Protein AF-A0A2G9V624-F1 (afdb_monomer)

Nearest PDB structures (foldseek):
  7tsw-assembly3_C  TM=8.905E-01  e=7.581E-15  Homo sapiens
  5gv8-assembly1_A  TM=8.828E-01  e=2.811E-14  Sus scrofa
  7tnv-assembly1_A  TM=8.748E-01  e=4.434E-14  Homo sapiens
  1ib0-assembly1_A  TM=8.949E-01  e=2.314E-13  Rattus norvegicus
  7w3o-assembly5_E  TM=8.868E-01  e=6.451E-13  Homo sapiens

Mean predicted aligned error: 10.14 Å

Structure (mmCIF, N/CA/C/O backbone):
data_AF-A0A2G9V624-F1
#
_entry.id   AF-A0A2G9V624-F1
#
loop_
_atom_site.group_PDB
_atom_site.id
_atom_site.type_symbol
_atom_site.label_atom_id
_atom_site.label_alt_id
_atom_site.label_comp_id
_atom_site.label_asym_id
_atom_site.label_entity_id
_atom_site.label_seq_id
_atom_site.pdbx_PDB_ins_code
_atom_site.Cartn_x
_atom_site.Cartn_y
_atom_site.Cartn_z
_atom_site.occupancy
_atom_site.B_iso_or_equiv
_atom_site.auth_seq_id
_atom_site.auth_comp_id
_atom_site.auth_asym_id
_atom_site.auth_atom_id
_atom_site.pdbx_PDB_model_num
ATOM 1 N N . MET A 1 1 ? -17.092 6.953 -48.343 1.00 38.34 1 MET A N 1
ATOM 2 C CA . MET A 1 1 ? -16.218 5.869 -47.854 1.00 38.34 1 MET A CA 1
ATOM 3 C C . MET A 1 1 ? -15.719 6.244 -46.463 1.00 38.34 1 MET A C 1
ATOM 5 O O . MET A 1 1 ? -15.131 7.301 -46.318 1.00 38.34 1 MET A O 1
ATOM 9 N N . SER A 1 2 ? -16.065 5.393 -45.491 1.00 39.69 2 SER A N 1
ATOM 10 C CA . SER A 1 2 ? -15.561 5.201 -44.117 1.00 39.69 2 SER A CA 1
ATOM 11 C C . SER A 1 2 ? -15.370 6.392 -43.161 1.00 39.69 2 SER A C 1
ATOM 13 O O . SER A 1 2 ? -14.360 7.086 -43.193 1.00 39.69 2 SER A O 1
ATOM 15 N N . ALA A 1 3 ? -16.291 6.501 -42.197 1.00 38.94 3 ALA A N 1
ATOM 16 C CA . ALA A 1 3 ? -16.057 7.119 -40.894 1.00 38.94 3 ALA A CA 1
ATOM 17 C C . ALA A 1 3 ? -15.237 6.160 -40.007 1.00 38.94 3 ALA A C 1
ATOM 19 O O . ALA A 1 3 ? -15.554 4.973 -39.929 1.00 38.94 3 ALA A O 1
ATOM 20 N N . ALA A 1 4 ? -14.190 6.655 -39.344 1.00 41.06 4 ALA A N 1
ATOM 21 C CA . ALA A 1 4 ? -13.484 5.911 -38.304 1.00 41.06 4 ALA A CA 1
ATOM 22 C C . ALA A 1 4 ? -14.237 6.075 -36.973 1.00 41.06 4 ALA A C 1
ATOM 24 O O . ALA A 1 4 ? -14.391 7.192 -36.482 1.00 41.06 4 ALA A O 1
ATOM 25 N N . GLN A 1 5 ? -14.729 4.973 -36.406 1.00 36.41 5 GLN A N 1
ATOM 26 C CA . GLN A 1 5 ? -15.302 4.959 -35.060 1.00 36.41 5 GLN A CA 1
ATOM 27 C C . GLN A 1 5 ? -14.176 5.058 -34.011 1.00 36.41 5 GLN A C 1
ATOM 29 O O . GLN A 1 5 ? -13.170 4.358 -34.150 1.00 36.41 5 GLN A O 1
ATOM 34 N N . PRO A 1 6 ? -14.321 5.874 -32.951 1.00 44.91 6 PRO A N 1
ATOM 35 C CA . PRO A 1 6 ? -13.419 5.830 -31.808 1.00 44.91 6 PRO A CA 1
ATOM 36 C C . PRO A 1 6 ? -13.690 4.547 -31.012 1.00 44.91 6 PRO A C 1
ATOM 38 O O . PRO A 1 6 ? -14.827 4.261 -30.643 1.00 44.91 6 PRO A O 1
ATOM 41 N N . THR A 1 7 ? -12.654 3.749 -30.757 1.00 41.97 7 THR A N 1
ATOM 42 C CA . THR A 1 7 ? -12.740 2.578 -29.875 1.00 41.97 7 THR A CA 1
ATOM 43 C C . THR A 1 7 ? -12.820 3.049 -28.422 1.00 41.97 7 THR A C 1
ATOM 45 O O . THR A 1 7 ? -11.802 3.135 -27.734 1.00 41.97 7 THR A O 1
ATOM 48 N N . ASP A 1 8 ? -14.021 3.398 -27.968 1.00 44.75 8 ASP A N 1
ATOM 49 C CA . ASP A 1 8 ? -14.296 3.772 -26.581 1.00 44.75 8 ASP A CA 1
ATOM 50 C C . ASP A 1 8 ? -14.390 2.494 -25.730 1.00 44.75 8 ASP A C 1
ATOM 52 O O . ASP A 1 8 ? -15.462 1.966 -25.435 1.00 44.75 8 ASP A O 1
ATOM 56 N N . ASN A 1 9 ? -13.231 1.908 -25.414 1.00 49.22 9 ASN A N 1
ATOM 57 C CA . ASN A 1 9 ? -13.160 0.902 -24.359 1.00 49.22 9 ASN A CA 1
ATOM 58 C C . ASN A 1 9 ? -13.561 1.604 -23.056 1.00 49.22 9 ASN A C 1
ATOM 60 O O . ASN A 1 9 ? -12.924 2.608 -22.737 1.00 49.22 9 ASN A O 1
ATOM 64 N N . PRO A 1 10 ? -14.539 1.107 -22.276 1.00 49.41 10 PRO A N 1
ATOM 65 C CA . PRO A 1 10 ? -14.883 1.726 -21.005 1.00 49.41 10 PRO A CA 1
ATOM 66 C C . PRO A 1 10 ? -13.672 1.616 -20.075 1.00 49.41 10 PRO A C 1
ATOM 68 O O . PRO A 1 10 ? -13.395 0.566 -19.490 1.00 49.41 10 PRO A O 1
ATOM 71 N N . VAL A 1 11 ? -12.893 2.693 -19.990 1.00 69.50 11 VAL A N 1
ATOM 72 C CA . VAL A 1 11 ? -11.746 2.768 -19.095 1.00 69.50 11 VAL A CA 1
ATOM 73 C C . VAL A 1 11 ? -12.322 2.903 -17.697 1.00 69.50 11 VAL A C 1
ATOM 75 O O . VAL A 1 11 ? -12.836 3.954 -17.320 1.00 69.50 11 VAL A O 1
ATOM 78 N N . ASN A 1 12 ? -12.278 1.809 -16.940 1.00 75.38 12 ASN A N 1
ATOM 79 C CA . ASN A 1 12 ? -12.642 1.824 -15.531 1.00 75.38 12 ASN A CA 1
ATOM 80 C C . ASN A 1 12 ? -11.896 2.972 -14.830 1.00 75.38 12 ASN A C 1
ATOM 82 O O . ASN A 1 12 ? -10.667 3.046 -14.948 1.00 75.38 12 ASN A O 1
ATOM 86 N N . PRO A 1 13 ? -12.599 3.863 -14.113 1.00 83.44 13 PRO A N 1
ATOM 87 C CA . PRO A 1 13 ? -11.962 5.001 -13.470 1.00 83.44 13 PRO A CA 1
ATOM 88 C C . PRO A 1 13 ? -10.927 4.538 -12.436 1.00 83.44 13 PRO A C 1
ATOM 90 O O . PRO A 1 13 ? -11.127 3.568 -11.701 1.00 83.44 13 PRO A O 1
ATOM 93 N N . VAL A 1 14 ? -9.785 5.220 -12.408 1.00 85.81 14 VAL A N 1
ATOM 94 C CA . VAL A 1 14 ? -8.657 4.889 -11.533 1.00 85.81 14 VAL A CA 1
ATOM 95 C C . VAL A 1 14 ? -8.756 5.694 -10.244 1.00 85.81 14 VAL A C 1
ATOM 97 O O . VAL A 1 14 ? -8.884 6.912 -10.287 1.00 85.81 14 VAL A O 1
ATOM 100 N N . THR A 1 15 ? -8.665 5.021 -9.095 1.00 84.62 15 THR A N 1
ATOM 101 C CA . THR A 1 15 ? -8.697 5.686 -7.785 1.00 84.62 15 THR A CA 1
ATOM 102 C C . THR A 1 15 ? -7.411 6.458 -7.505 1.00 84.62 15 THR A C 1
ATOM 104 O O . THR A 1 15 ? -7.474 7.600 -7.072 1.00 84.62 15 THR A O 1
ATOM 107 N N . LEU A 1 16 ? -6.246 5.845 -7.726 1.00 85.75 16 LEU A N 1
ATOM 108 C CA . LEU A 1 16 ? -4.946 6.447 -7.431 1.00 85.75 16 LEU A CA 1
ATOM 109 C C . LEU A 1 16 ? -4.407 7.182 -8.657 1.00 85.75 16 LEU A C 1
ATOM 111 O O . LEU A 1 16 ? -3.683 6.605 -9.469 1.00 85.75 16 LEU A O 1
ATOM 115 N N . VAL A 1 17 ? -4.812 8.439 -8.815 1.00 81.00 17 VAL A N 1
ATOM 116 C CA . VAL A 1 17 ? -4.432 9.254 -9.981 1.00 81.00 17 VAL A CA 1
ATOM 117 C C . VAL A 1 17 ? -3.103 9.975 -9.748 1.00 81.00 17 VAL A C 1
ATOM 119 O O . VAL A 1 17 ? -2.345 10.185 -10.692 1.00 81.00 17 VAL A O 1
ATOM 122 N N . ASP A 1 18 ? -2.808 10.318 -8.494 1.00 81.19 18 ASP A N 1
ATOM 123 C CA . ASP A 1 18 ? -1.665 11.137 -8.102 1.00 81.19 18 ASP A CA 1
ATOM 124 C C . ASP A 1 18 ? -1.028 10.646 -6.789 1.00 81.19 18 ASP A C 1
ATOM 126 O O . ASP A 1 18 ? -1.723 10.245 -5.854 1.00 81.19 18 ASP A O 1
ATOM 130 N N . GLU A 1 19 ? 0.309 10.693 -6.720 1.00 79.94 19 GLU A N 1
ATOM 131 C CA . GLU A 1 19 ? 1.093 10.155 -5.599 1.00 79.94 19 GLU A CA 1
ATOM 132 C C . GLU A 1 19 ? 0.879 10.938 -4.290 1.00 79.94 19 GLU A C 1
ATOM 134 O O . GLU A 1 19 ? 0.977 10.366 -3.198 1.00 79.94 19 GLU A O 1
ATOM 139 N N . GLU A 1 20 ? 0.587 12.236 -4.375 1.00 82.94 20 GLU A N 1
ATOM 140 C CA . GLU A 1 20 ? 0.442 13.113 -3.213 1.00 82.94 20 GLU A CA 1
ATOM 141 C C . GLU A 1 20 ? -1.003 13.180 -2.710 1.00 82.94 20 GLU A C 1
ATOM 143 O O . GLU A 1 20 ? -1.238 13.350 -1.504 1.00 82.94 20 GLU A O 1
ATOM 148 N N . THR A 1 21 ? -1.961 12.984 -3.614 1.00 88.06 21 THR A N 1
ATOM 149 C CA . THR A 1 21 ? -3.395 13.054 -3.341 1.00 88.06 21 THR A CA 1
ATOM 150 C C . THR A 1 21 ? -3.844 11.934 -2.406 1.00 88.06 21 THR A C 1
ATOM 152 O O . THR A 1 21 ? -3.588 10.751 -2.630 1.00 88.06 21 THR A O 1
ATOM 155 N N . LYS A 1 22 ? -4.537 12.322 -1.330 1.00 88.75 22 LYS A N 1
ATOM 156 C CA . LYS A 1 22 ? -5.079 11.410 -0.319 1.00 88.75 22 LYS A CA 1
ATOM 157 C C . LYS A 1 22 ? -6.500 10.999 -0.671 1.00 88.75 22 LYS A C 1
ATOM 159 O O . LYS A 1 22 ? -7.372 11.849 -0.817 1.00 88.75 22 LYS A O 1
ATOM 164 N N . TYR A 1 23 ? -6.727 9.694 -0.715 1.00 89.06 23 TYR A N 1
ATOM 165 C CA . TYR A 1 23 ? -8.028 9.092 -0.966 1.00 89.06 23 TYR A CA 1
ATOM 166 C C . TYR A 1 23 ? -8.510 8.375 0.302 1.00 89.06 23 TYR A C 1
ATOM 168 O O . TYR A 1 23 ? -7.973 7.313 0.627 1.00 89.06 23 TYR A O 1
ATOM 176 N N . PRO A 1 24 ? -9.491 8.926 1.040 1.00 91.25 24 PRO A N 1
ATOM 177 C CA . PRO A 1 24 ? -10.048 8.264 2.212 1.00 91.25 24 PRO A CA 1
ATOM 178 C C . PRO A 1 24 ? -10.907 7.078 1.764 1.00 91.25 24 PRO A C 1
ATOM 180 O O . PRO A 1 24 ? -11.963 7.261 1.157 1.00 91.25 24 PRO A O 1
ATOM 183 N N . LEU A 1 25 ? -10.458 5.855 2.047 1.00 91.94 25 LEU A N 1
ATOM 184 C CA . LEU A 1 25 ? -11.184 4.636 1.687 1.00 91.94 25 LEU A CA 1
ATOM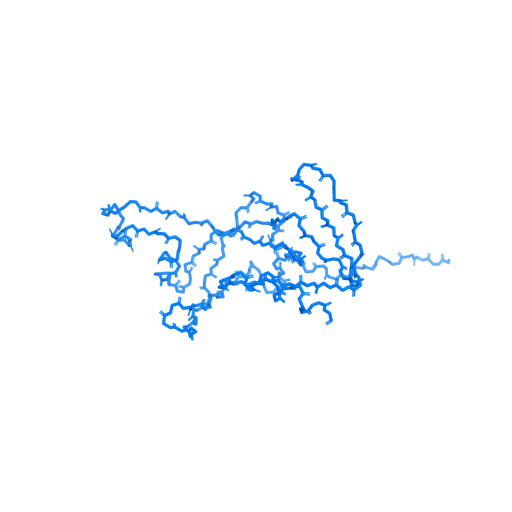 185 C C . LEU A 1 25 ? -11.771 3.974 2.941 1.00 91.94 25 LEU A C 1
ATOM 187 O O . LEU A 1 25 ? -11.023 3.739 3.896 1.00 91.94 25 LEU A O 1
ATOM 191 N N . PRO A 1 26 ? -13.081 3.661 2.964 1.00 93.38 26 PRO A N 1
ATOM 192 C CA . PRO A 1 26 ? -13.716 3.034 4.115 1.00 93.38 26 PRO A CA 1
ATOM 193 C C . PRO A 1 26 ? -13.353 1.552 4.211 1.00 93.38 26 PRO A C 1
ATOM 195 O O . PRO A 1 26 ? -13.312 0.826 3.210 1.00 93.38 26 PRO A O 1
ATOM 198 N N . LEU A 1 27 ? -13.107 1.096 5.437 1.00 92.62 27 LEU A N 1
ATOM 199 C CA . LEU A 1 27 ? -12.916 -0.308 5.764 1.00 92.62 27 LEU A CA 1
ATOM 200 C C . LEU A 1 27 ? -14.254 -1.044 5.649 1.00 92.62 27 LEU A C 1
ATOM 202 O O . LEU A 1 27 ? -15.198 -0.737 6.373 1.00 92.62 27 LEU A O 1
ATOM 206 N N . VAL A 1 28 ? -14.327 -2.039 4.770 1.00 93.81 28 VAL A N 1
ATOM 207 C CA . VAL A 1 28 ? -15.546 -2.838 4.549 1.00 93.81 28 VAL A CA 1
ATOM 208 C C . VAL A 1 28 ? -15.427 -4.270 5.039 1.00 93.81 28 VAL A C 1
ATOM 210 O O . VAL A 1 28 ? -16.438 -4.936 5.230 1.00 93.81 28 VAL A O 1
ATOM 213 N N . GLU A 1 29 ? -14.209 -4.754 5.267 1.00 93.25 29 GLU A N 1
ATOM 214 C CA . GLU A 1 29 ? -13.989 -6.098 5.788 1.00 93.25 29 GLU A CA 1
ATOM 215 C C . GLU A 1 29 ? -12.682 -6.158 6.576 1.00 93.25 29 GLU A C 1
ATOM 217 O O . GLU A 1 29 ? -11.651 -5.654 6.123 1.00 93.25 29 GLU A O 1
ATOM 222 N N . LYS A 1 30 ? -12.707 -6.827 7.729 1.00 92.25 30 LYS A N 1
ATOM 223 C CA . LYS A 1 30 ? -11.517 -7.160 8.512 1.00 92.25 30 LYS A CA 1
ATOM 224 C C . LYS A 1 30 ? -11.546 -8.649 8.833 1.00 92.25 30 LYS A C 1
ATOM 226 O O . LYS A 1 30 ? -12.418 -9.108 9.561 1.00 92.25 30 LYS A O 1
ATOM 231 N N . ILE A 1 31 ? -10.583 -9.390 8.297 1.00 91.00 31 ILE A N 1
ATOM 232 C CA . ILE A 1 31 ? -10.454 -10.838 8.483 1.00 91.00 31 ILE A CA 1
ATOM 233 C C . ILE A 1 31 ? -9.213 -11.114 9.334 1.00 91.00 31 ILE A C 1
ATOM 235 O O . ILE A 1 31 ? -8.117 -10.642 9.015 1.00 91.00 31 ILE A O 1
ATOM 239 N N . ILE A 1 32 ? -9.374 -11.900 10.397 1.00 89.62 32 ILE A N 1
ATOM 240 C CA . ILE A 1 32 ? -8.260 -12.414 11.202 1.00 89.62 32 ILE A CA 1
ATOM 241 C C . ILE A 1 32 ? -7.651 -13.598 10.448 1.00 89.62 32 ILE A C 1
ATOM 243 O O . ILE A 1 32 ? -8.340 -14.578 10.180 1.00 89.62 32 ILE A O 1
ATOM 247 N N . VAL A 1 33 ? -6.376 -13.490 10.072 1.00 89.19 33 VAL A N 1
ATOM 248 C CA . VAL A 1 33 ? -5.647 -14.555 9.361 1.00 89.19 33 VAL A CA 1
ATOM 249 C C . VAL A 1 33 ? -4.843 -15.397 10.352 1.00 89.19 33 VAL A C 1
ATOM 251 O O . VAL A 1 33 ? -4.817 -16.618 10.250 1.00 89.19 33 VAL A O 1
ATOM 254 N N . SER A 1 34 ? -4.205 -14.747 11.327 1.00 86.19 34 SER A N 1
ATOM 255 C CA . SER A 1 34 ? -3.455 -15.376 12.419 1.00 86.19 34 SER A CA 1
ATOM 256 C C . SER A 1 34 ? -3.524 -14.499 13.679 1.00 86.19 34 SER A C 1
ATOM 258 O O . SER A 1 34 ? -4.198 -13.469 13.699 1.00 86.19 34 SER A O 1
ATOM 260 N N . HIS A 1 35 ? -2.793 -14.885 14.729 1.00 82.88 35 HIS A N 1
ATOM 261 C CA . HIS A 1 35 ? -2.663 -14.105 15.964 1.00 82.88 35 HIS A CA 1
ATOM 262 C C . HIS A 1 35 ? -2.073 -12.694 15.746 1.00 82.88 35 HIS A C 1
ATOM 264 O O . HIS A 1 35 ? -2.374 -11.767 16.501 1.00 82.88 35 HIS A O 1
ATOM 270 N N . ASP A 1 36 ? -1.255 -12.509 14.707 1.00 78.88 36 ASP A N 1
ATOM 271 C CA . ASP A 1 36 ? -0.568 -11.254 14.393 1.00 78.88 36 ASP A CA 1
ATOM 272 C C . ASP A 1 36 ? -0.933 -10.666 13.015 1.00 78.88 36 ASP A C 1
ATOM 274 O O . ASP A 1 36 ? -0.735 -9.470 12.784 1.00 78.88 36 ASP A O 1
ATOM 278 N N . THR A 1 37 ? -1.562 -11.445 12.133 1.00 76.69 37 THR A N 1
ATOM 279 C CA . THR A 1 37 ? -1.841 -11.059 10.747 1.00 76.69 37 THR A CA 1
ATOM 280 C C . THR A 1 37 ? -3.330 -10.865 10.499 1.00 76.69 37 THR A C 1
ATOM 282 O O . THR A 1 37 ? -4.169 -11.709 10.823 1.00 76.69 37 THR A O 1
ATOM 285 N N . ARG A 1 38 ? -3.663 -9.732 9.878 1.00 86.44 38 ARG A N 1
ATOM 286 C CA . ARG A 1 38 ? -5.029 -9.364 9.505 1.00 86.44 38 ARG A CA 1
ATOM 287 C C . ARG A 1 38 ? -5.082 -8.991 8.032 1.00 86.44 38 ARG A C 1
ATOM 289 O O . ARG A 1 38 ? -4.151 -8.385 7.504 1.00 86.44 38 ARG A O 1
ATOM 296 N N . LYS A 1 39 ? -6.194 -9.325 7.383 1.00 88.69 39 LYS A N 1
ATOM 297 C CA . LYS A 1 39 ? -6.514 -8.907 6.019 1.00 88.69 39 LYS A CA 1
ATOM 298 C C . LYS A 1 39 ? -7.622 -7.863 6.078 1.00 88.69 39 LYS A C 1
ATOM 300 O O . LYS A 1 39 ? -8.733 -8.157 6.508 1.00 88.69 39 LYS A O 1
ATOM 305 N N . PHE A 1 40 ? -7.303 -6.656 5.627 1.00 90.81 40 PHE A N 1
ATOM 306 C CA . PHE A 1 40 ? -8.232 -5.532 5.559 1.00 90.81 40 PHE A CA 1
ATOM 307 C C . PHE A 1 40 ? -8.679 -5.329 4.112 1.00 90.81 40 PHE A C 1
ATOM 309 O O . PHE A 1 40 ? -7.843 -5.295 3.205 1.00 90.81 40 PHE A O 1
ATOM 316 N N . ARG A 1 41 ? -9.986 -5.187 3.887 1.00 91.25 41 ARG A N 1
ATOM 317 C CA . ARG A 1 41 ? -10.552 -4.807 2.592 1.00 91.25 41 ARG A CA 1
ATOM 318 C C . ARG A 1 41 ? -11.133 -3.411 2.693 1.00 91.25 41 ARG A C 1
ATOM 320 O O . ARG A 1 41 ? -12.011 -3.162 3.515 1.00 91.25 41 ARG A O 1
ATOM 327 N N . PHE A 1 42 ? -10.681 -2.538 1.807 1.00 91.81 42 PHE A N 1
ATOM 328 C CA . PHE A 1 42 ? -11.185 -1.179 1.685 1.00 91.81 42 PHE A CA 1
ATOM 329 C C . PHE A 1 42 ? -12.003 -1.050 0.406 1.00 91.81 42 PHE A C 1
ATOM 331 O O . PHE A 1 42 ? -11.662 -1.646 -0.620 1.00 91.81 42 PHE A O 1
ATOM 338 N N . GLN A 1 43 ? -13.097 -0.304 0.478 1.00 91.69 43 GLN A N 1
ATOM 339 C CA . GLN A 1 43 ? -13.949 -0.050 -0.675 1.00 91.69 43 GLN A CA 1
ATOM 340 C C . GLN A 1 43 ? -13.389 1.104 -1.507 1.00 91.69 43 GLN A C 1
ATOM 342 O O . GLN A 1 43 ? -12.943 2.116 -0.976 1.00 91.69 43 GLN A O 1
ATOM 347 N N . LEU A 1 44 ? -13.422 0.937 -2.830 1.00 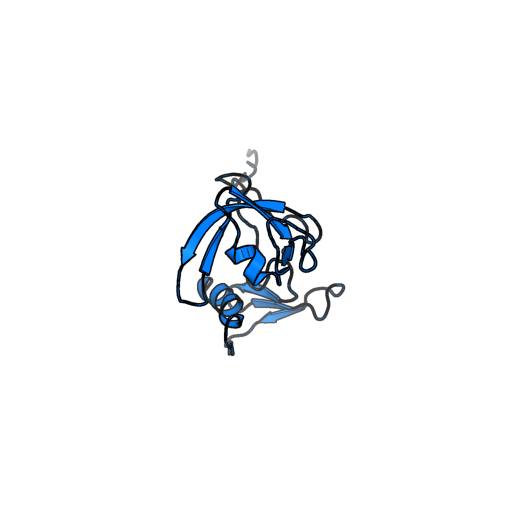90.81 44 LEU A N 1
ATOM 348 C CA . LEU A 1 44 ? -13.076 1.990 -3.783 1.00 90.81 44 LEU A CA 1
ATOM 349 C C . LEU A 1 44 ? -14.250 2.972 -3.958 1.00 90.81 44 LEU A C 1
ATOM 351 O O . LEU A 1 44 ? -15.392 2.588 -3.692 1.00 90.81 44 LEU A O 1
ATOM 355 N N . PRO A 1 45 ? -14.011 4.200 -4.465 1.00 87.31 45 PRO A N 1
ATOM 356 C CA . PRO A 1 45 ? -15.049 5.229 -4.601 1.00 87.31 45 PRO A CA 1
ATOM 357 C C . PRO A 1 45 ? -16.292 4.786 -5.385 1.00 87.31 45 PRO A C 1
ATOM 359 O O . PRO A 1 45 ? -17.393 5.265 -5.133 1.00 87.31 45 PRO A O 1
ATOM 362 N N . SER A 1 46 ? -16.143 3.843 -6.321 1.00 84.94 46 SER A N 1
ATOM 363 C CA . SER A 1 46 ? -17.272 3.215 -7.012 1.00 84.94 46 SER A CA 1
ATOM 364 C C . SER A 1 46 ? -17.004 1.738 -7.296 1.00 84.94 46 SER A C 1
ATOM 366 O O . SER A 1 46 ? -15.849 1.321 -7.362 1.00 84.94 46 SER A O 1
ATOM 368 N N . LYS A 1 47 ? -18.056 0.973 -7.603 1.00 81.69 47 LYS A N 1
ATOM 369 C CA . LYS A 1 47 ? -17.947 -0.438 -8.022 1.00 81.69 47 LYS A CA 1
ATOM 370 C C . LYS A 1 47 ? -17.154 -0.644 -9.320 1.00 81.69 47 LYS A C 1
ATOM 372 O O . LYS A 1 47 ? -16.556 -1.698 -9.489 1.00 81.69 47 LYS A O 1
ATOM 377 N N . ASN A 1 48 ? -17.127 0.361 -10.195 1.00 84.06 48 ASN A N 1
ATOM 378 C CA . ASN A 1 48 ? -16.405 0.309 -11.469 1.00 84.06 48 ASN A CA 1
ATOM 379 C C . ASN A 1 48 ? -14.972 0.843 -11.346 1.00 84.06 48 ASN A C 1
ATOM 381 O O . ASN A 1 48 ? -14.224 0.799 -12.316 1.00 84.06 48 ASN A O 1
ATOM 385 N N . HIS A 1 49 ? -14.588 1.380 -10.180 1.00 82.75 49 HIS A N 1
ATOM 386 C CA . HIS A 1 49 ? -13.238 1.893 -9.997 1.00 82.75 49 HIS A CA 1
ATOM 387 C C . HIS A 1 49 ? -12.257 0.731 -9.868 1.00 82.75 49 HIS A C 1
ATOM 389 O O . HIS A 1 49 ? -12.544 -0.288 -9.240 1.00 82.75 49 HIS A O 1
ATOM 395 N N . VAL A 1 50 ? -11.060 0.926 -10.403 1.00 85.38 50 VAL A N 1
ATOM 396 C CA . VAL A 1 50 ? -9.897 0.094 -10.101 1.00 85.38 50 VAL A CA 1
ATOM 397 C C . VAL A 1 50 ? -8.915 0.911 -9.275 1.00 85.38 50 VAL A C 1
ATOM 399 O O . VAL A 1 50 ? -8.824 2.127 -9.424 1.00 85.38 50 VAL A O 1
ATOM 402 N N . LEU A 1 51 ? -8.136 0.256 -8.410 1.00 83.75 51 LEU A N 1
ATOM 403 C CA . LEU A 1 51 ? -7.133 0.966 -7.611 1.00 83.75 51 LEU A CA 1
ATOM 404 C C . LEU A 1 51 ? -6.107 1.686 -8.507 1.00 83.75 51 LEU A C 1
ATOM 406 O O . LEU A 1 51 ? -5.654 2.769 -8.164 1.00 83.75 51 LEU A O 1
ATOM 410 N N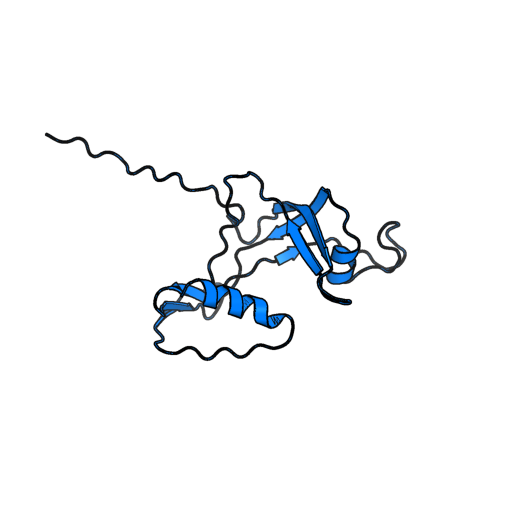 . GLY A 1 52 ? -5.781 1.090 -9.662 1.00 82.50 52 GLY A N 1
ATOM 411 C CA . GLY A 1 52 ? -4.830 1.638 -10.633 1.00 82.50 52 GLY A CA 1
ATOM 412 C C . GLY A 1 52 ? -3.370 1.517 -10.216 1.00 82.50 52 GLY A C 1
ATOM 413 O O . GLY A 1 52 ? -2.556 2.334 -10.618 1.00 82.50 52 GLY A O 1
ATOM 414 N N . LEU A 1 53 ? -3.031 0.505 -9.413 1.00 84.50 53 LEU A N 1
ATOM 415 C CA . LEU A 1 53 ? -1.668 0.263 -8.948 1.00 84.50 53 LEU A CA 1
ATOM 416 C C . LEU A 1 53 ? -0.869 -0.542 -9.992 1.00 84.50 53 LEU A C 1
ATOM 418 O O . LEU A 1 53 ? -1.183 -1.718 -10.212 1.00 84.50 53 LEU A O 1
ATOM 422 N N . PRO A 1 54 ? 0.166 0.035 -10.632 1.00 83.50 54 PRO A N 1
ATOM 423 C CA . PRO A 1 54 ? 1.051 -0.716 -11.510 1.00 83.50 54 PRO A CA 1
ATOM 424 C C . PRO A 1 54 ? 1.768 -1.828 -10.740 1.00 83.50 54 PRO A C 1
ATOM 426 O O . PRO A 1 54 ? 2.129 -1.676 -9.573 1.00 83.50 54 PRO A O 1
ATOM 429 N N . VAL A 1 55 ? 1.996 -2.962 -11.399 1.00 82.88 55 VAL A N 1
ATOM 430 C CA . VAL A 1 55 ? 2.685 -4.098 -10.772 1.00 82.88 55 VAL A CA 1
ATOM 431 C C . VAL A 1 55 ? 4.119 -3.700 -10.424 1.00 82.88 55 VAL A C 1
ATOM 433 O O . VAL A 1 55 ? 4.833 -3.207 -11.293 1.00 82.88 55 VAL A O 1
ATOM 436 N N . GLY A 1 56 ? 4.538 -3.925 -9.177 1.00 78.19 56 GLY A N 1
ATOM 437 C CA . GLY A 1 56 ? 5.841 -3.494 -8.656 1.00 78.19 56 GLY A CA 1
ATOM 438 C C . GLY A 1 56 ? 5.801 -2.171 -7.882 1.00 78.19 56 GLY A C 1
ATOM 439 O O . GLY A 1 56 ? 6.796 -1.811 -7.256 1.00 78.19 56 GLY A O 1
ATOM 440 N N . GLN A 1 57 ? 4.656 -1.482 -7.880 1.00 86.19 57 GLN A N 1
ATOM 441 C CA . GLN A 1 57 ? 4.403 -0.305 -7.050 1.00 86.19 57 GLN A CA 1
ATOM 442 C C . GLN A 1 57 ? 3.493 -0.645 -5.867 1.00 86.19 57 GLN A C 1
ATOM 444 O O . GLN A 1 57 ? 2.691 -1.580 -5.919 1.00 86.19 57 GLN A O 1
ATOM 449 N N . HIS A 1 58 ? 3.603 0.146 -4.803 1.00 85.44 58 HIS A N 1
ATOM 450 C CA . HIS A 1 58 ? 2.840 0.039 -3.563 1.00 85.44 58 HIS A CA 1
ATOM 451 C C . HIS A 1 58 ? 2.092 1.342 -3.248 1.00 85.44 58 HIS A C 1
ATOM 453 O O . HIS A 1 58 ? 2.269 2.37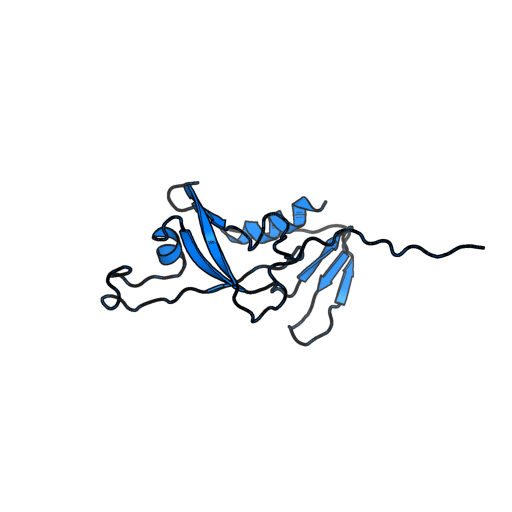4 -3.899 1.00 85.44 58 HIS A O 1
ATOM 459 N N . VAL A 1 59 ? 1.232 1.282 -2.232 1.00 88.69 59 VAL A N 1
ATOM 460 C CA .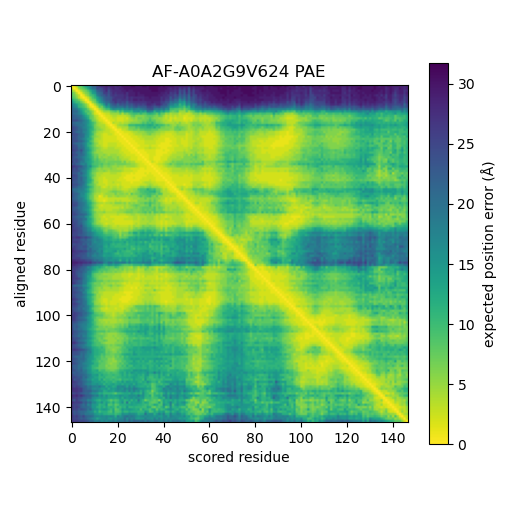 VAL A 1 59 ? 0.487 2.429 -1.697 1.00 88.69 59 VAL A CA 1
ATOM 461 C C . VAL A 1 59 ? 1.020 2.803 -0.321 1.00 88.69 59 VAL A C 1
ATOM 463 O O . VAL A 1 59 ? 1.538 1.956 0.408 1.00 88.69 59 VAL A O 1
ATOM 466 N N . TYR A 1 60 ? 0.857 4.064 0.055 1.00 86.38 60 TYR A N 1
ATOM 467 C CA . TYR A 1 60 ? 1.055 4.532 1.417 1.00 86.38 60 TYR A CA 1
ATOM 468 C C . TYR A 1 60 ? -0.290 4.678 2.111 1.00 86.38 60 TYR A C 1
ATOM 470 O O . TYR A 1 60 ? -1.221 5.267 1.567 1.00 86.38 60 TYR A O 1
ATOM 478 N N . LEU A 1 61 ? -0.359 4.193 3.345 1.00 86.44 61 LEU A N 1
ATOM 479 C CA . LEU A 1 61 ? -1.469 4.466 4.244 1.00 86.44 61 LEU A CA 1
ATOM 480 C C . LEU A 1 61 ? -1.056 5.591 5.186 1.00 86.44 61 LEU A C 1
ATOM 482 O O . LEU A 1 61 ? 0.038 5.560 5.751 1.00 86.44 61 LEU A O 1
ATOM 486 N N . SER A 1 62 ? -1.905 6.601 5.337 1.00 83.38 62 SER A N 1
ATOM 487 C CA . SER A 1 62 ? -1.670 7.715 6.253 1.00 83.38 62 SER A CA 1
ATOM 488 C C . SER A 1 62 ? -2.750 7.721 7.331 1.00 83.38 62 SER A C 1
ATOM 490 O O . SER A 1 62 ? -3.938 7.766 7.029 1.00 83.38 62 SER A O 1
ATOM 492 N N . ALA A 1 63 ? -2.328 7.688 8.591 1.00 80.31 63 ALA A N 1
ATOM 493 C CA . ALA A 1 63 ? -3.202 7.812 9.751 1.00 80.31 63 ALA A CA 1
ATOM 494 C C . ALA A 1 63 ? -2.654 8.891 10.686 1.00 80.31 63 ALA A C 1
ATOM 496 O O . ALA A 1 63 ? -1.438 9.056 10.814 1.00 80.31 63 ALA A O 1
ATOM 497 N N . LYS A 1 64 ? -3.547 9.631 11.350 1.00 71.38 64 LYS A N 1
ATOM 498 C CA . LYS A 1 64 ? -3.149 10.538 12.430 1.00 71.38 64 L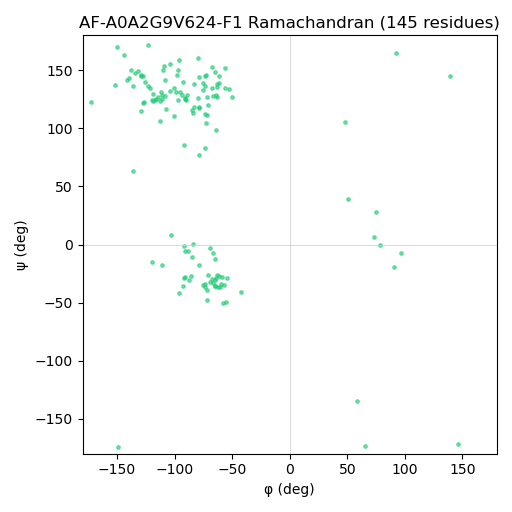YS A CA 1
ATOM 499 C C . LYS A 1 64 ? -2.794 9.694 13.651 1.00 71.38 64 LYS A C 1
ATOM 501 O O . LYS A 1 64 ? -3.663 9.056 14.237 1.00 71.38 64 LYS A O 1
ATOM 506 N N . VAL A 1 65 ? -1.515 9.688 14.010 1.00 68.81 65 VAL A N 1
ATOM 507 C CA . VAL A 1 65 ? -1.022 9.029 15.221 1.00 68.81 65 VAL A CA 1
ATOM 508 C C . VAL A 1 65 ? -1.031 10.040 16.360 1.00 68.81 65 VAL A C 1
ATOM 510 O O . VAL A 1 65 ? -0.446 11.115 16.239 1.00 68.81 65 VAL A O 1
ATOM 513 N N . TYR A 1 66 ? -1.698 9.692 17.456 1.00 68.25 66 TYR A N 1
ATOM 514 C CA . TYR A 1 66 ? -1.747 10.507 18.666 1.00 68.25 66 TYR A CA 1
ATOM 515 C C . TYR A 1 66 ? -0.708 10.027 19.678 1.00 68.25 66 TYR A C 1
ATOM 517 O O . TYR A 1 66 ? -0.375 8.839 19.731 1.00 68.25 66 TYR A O 1
ATOM 525 N N . PHE A 1 67 ? -0.202 10.954 20.491 1.00 67.50 67 PHE A N 1
ATOM 526 C CA . PHE A 1 67 ? 0.615 10.604 21.647 1.00 67.50 67 PHE A CA 1
ATOM 527 C C . PHE A 1 67 ? -0.230 9.890 22.705 1.00 67.50 67 PHE A C 1
ATOM 529 O O . PHE A 1 67 ? -1.444 10.092 22.807 1.00 67.50 67 PHE A O 1
ATOM 536 N N . ARG A 1 68 ? 0.439 9.053 23.499 1.00 70.06 68 ARG A N 1
ATOM 537 C CA . ARG A 1 68 ? -0.170 8.333 24.616 1.00 70.06 68 ARG A CA 1
ATOM 538 C C . ARG A 1 68 ? -0.898 9.303 25.552 1.00 70.06 68 ARG A C 1
ATOM 540 O O . ARG A 1 68 ? -0.352 10.343 25.902 1.00 70.06 68 ARG A O 1
ATOM 547 N N . GLY A 1 69 ? -2.121 8.956 25.943 1.00 71.56 69 GLY A N 1
ATOM 548 C CA . GLY A 1 69 ? -2.958 9.739 26.856 1.00 71.56 69 GLY A CA 1
ATOM 549 C C . GLY A 1 69 ? -3.660 10.952 26.237 1.00 71.56 69 GLY A C 1
ATOM 550 O O . GLY A 1 69 ? -4.392 11.632 26.946 1.00 71.56 69 GLY A O 1
ATOM 551 N N . VAL A 1 70 ? -3.475 11.232 24.941 1.00 76.56 70 VAL A N 1
ATOM 552 C CA . VAL A 1 70 ? -4.053 12.429 24.299 1.00 76.56 70 VAL A CA 1
ATOM 553 C C . VAL A 1 70 ? -5.418 12.160 23.666 1.00 76.56 70 VAL A C 1
ATOM 555 O O . VAL A 1 70 ? -6.278 13.037 23.676 1.00 76.56 70 VAL A O 1
ATOM 558 N N . HIS A 1 71 ? -5.640 10.969 23.101 1.00 69.31 71 HIS A N 1
ATOM 559 C CA . HIS A 1 71 ? -6.866 10.671 22.360 1.00 69.31 71 HIS A CA 1
ATOM 560 C C . HIS A 1 71 ? -7.687 9.556 23.032 1.00 69.31 71 HIS A C 1
ATOM 562 O O . HIS A 1 71 ? -7.164 8.449 23.176 1.00 69.31 71 HIS A O 1
ATOM 568 N N . PRO A 1 72 ? -8.983 9.772 23.352 1.00 72.06 72 PRO A N 1
ATOM 569 C CA . PRO A 1 72 ? -9.822 8.781 24.042 1.00 72.06 72 PRO A CA 1
ATOM 570 C C . PRO A 1 72 ? -9.923 7.434 23.312 1.00 72.06 72 PRO A C 1
ATOM 572 O O . PRO A 1 72 ? -9.970 6.385 23.940 1.00 72.06 72 PRO A O 1
ATOM 575 N N . LYS A 1 73 ? -9.923 7.465 21.970 1.00 65.44 73 LYS A N 1
ATOM 576 C CA . LYS A 1 73 ? -9.990 6.269 21.106 1.00 65.44 73 LYS A CA 1
ATOM 577 C C . LYS A 1 73 ? -8.640 5.538 20.957 1.00 65.44 73 LYS A C 1
ATOM 579 O O . LYS A 1 73 ? -8.639 4.390 20.548 1.00 65.44 73 LYS A O 1
ATOM 584 N N . PHE A 1 74 ? -7.514 6.192 21.280 1.00 67.19 74 PHE A N 1
ATOM 585 C CA . PHE A 1 74 ? -6.148 5.648 21.151 1.00 67.19 74 PHE A CA 1
ATOM 586 C C . PHE A 1 74 ? -5.317 5.976 22.409 1.00 67.19 74 PHE A C 1
ATOM 588 O O . PHE A 1 74 ? -4.340 6.729 22.330 1.00 67.19 74 PHE A O 1
ATOM 595 N N . PRO A 1 75 ? -5.713 5.459 23.586 1.00 67.00 75 PRO A N 1
ATOM 596 C CA . PRO A 1 75 ? -5.149 5.873 24.870 1.00 67.00 75 PRO A CA 1
ATOM 597 C C . PRO A 1 75 ? -3.665 5.523 25.014 1.00 67.00 75 PRO A C 1
ATOM 599 O O . PRO A 1 75 ? -2.921 6.278 25.634 1.00 67.00 75 PRO A O 1
ATOM 602 N N . ASP A 1 76 ? -3.199 4.444 24.384 1.00 67.06 76 ASP A N 1
ATOM 603 C CA . ASP A 1 76 ? -1.787 4.044 24.405 1.00 67.06 76 ASP A CA 1
ATOM 604 C C . ASP A 1 76 ? -0.918 4.765 23.357 1.00 67.06 76 ASP A C 1
ATOM 606 O O . ASP A 1 76 ? 0.292 4.541 23.282 1.00 67.06 76 ASP A O 1
ATOM 610 N N . GLY A 1 77 ? -1.512 5.665 22.563 1.00 63.56 77 GLY A N 1
ATOM 611 C CA . GLY A 1 77 ? -0.941 6.075 21.283 1.00 63.56 77 GLY A CA 1
ATOM 612 C C . GLY A 1 77 ? -0.922 4.889 20.315 1.00 63.56 77 GLY A C 1
ATOM 613 O O . GLY A 1 77 ? -1.471 3.828 20.609 1.00 63.56 77 GLY A O 1
ATOM 614 N N . GLY A 1 78 ? -0.320 5.029 19.133 1.00 60.41 78 GLY A N 1
ATOM 615 C CA . GLY A 1 78 ? -0.275 3.863 18.253 1.00 60.41 78 GLY A CA 1
ATOM 616 C C . GLY A 1 78 ? 0.562 4.000 17.000 1.00 60.41 78 GLY A C 1
ATOM 617 O O . GLY A 1 78 ? 0.289 4.823 16.133 1.00 60.41 78 GLY A O 1
ATOM 618 N N . LYS A 1 79 ? 1.534 3.095 16.852 1.00 72.31 79 LYS A N 1
ATOM 619 C CA . LYS A 1 79 ? 2.126 2.779 15.545 1.00 72.31 79 LYS A CA 1
ATOM 620 C C . LYS A 1 79 ? 1.008 2.351 14.581 1.00 72.31 79 LYS A C 1
ATOM 622 O O . LYS A 1 79 ? 0.017 1.763 15.008 1.00 72.31 79 LYS A O 1
ATOM 627 N N . MET A 1 80 ? 1.200 2.580 13.283 1.00 78.69 80 MET A N 1
ATOM 628 C CA . MET A 1 80 ? 0.226 2.301 12.214 1.00 78.69 80 MET A CA 1
ATOM 629 C C . MET A 1 80 ? -0.522 0.956 12.351 1.00 78.69 80 MET A C 1
ATOM 631 O O . MET A 1 80 ? -1.730 0.893 12.146 1.00 78.69 80 MET A O 1
ATOM 635 N N . SER A 1 81 ? 0.169 -0.118 12.742 1.00 74.12 81 SER A N 1
ATOM 636 C CA . SER A 1 81 ? -0.433 -1.449 12.895 1.00 74.12 81 SER A CA 1
ATOM 637 C C . SER A 1 81 ? -1.483 -1.531 14.010 1.00 74.12 81 SER A C 1
ATOM 639 O O . SER A 1 81 ? -2.480 -2.225 13.851 1.00 74.12 81 SER A O 1
ATOM 641 N N . GLN A 1 82 ? -1.289 -0.818 15.123 1.00 77.88 82 GLN A N 1
ATOM 642 C CA . GLN A 1 82 ? -2.271 -0.770 16.214 1.00 77.88 82 GLN A CA 1
ATOM 643 C C . GLN A 1 82 ? -3.483 0.076 15.822 1.00 77.88 82 GLN A C 1
ATOM 645 O O . GLN A 1 82 ? -4.611 -0.291 16.135 1.00 77.88 82 GLN A O 1
ATOM 650 N N . TYR A 1 83 ? -3.248 1.164 15.079 1.00 82.69 83 TYR A N 1
ATOM 651 C CA . TYR A 1 83 ? -4.321 1.986 14.524 1.00 82.69 83 TYR A CA 1
ATOM 652 C C . TYR A 1 83 ? -5.238 1.152 13.621 1.00 82.69 83 TYR A C 1
ATOM 654 O O . TYR A 1 83 ? -6.445 1.126 13.833 1.00 82.69 83 TYR A O 1
ATOM 662 N N . LEU A 1 84 ? -4.660 0.398 12.678 1.00 83.69 84 LEU A N 1
ATOM 663 C CA . LEU A 1 84 ? -5.413 -0.511 11.806 1.00 83.69 84 LEU A CA 1
ATOM 664 C C . LEU A 1 84 ? -6.157 -1.597 12.592 1.00 83.69 84 LEU A C 1
ATOM 666 O O . LEU A 1 84 ? -7.270 -1.967 12.230 1.00 83.69 84 LEU A O 1
ATOM 670 N N . GLU A 1 85 ? -5.571 -2.103 13.679 1.00 82.75 85 GLU A N 1
ATOM 671 C CA . GLU A 1 85 ? -6.218 -3.129 14.495 1.00 82.75 85 GLU A CA 1
ATOM 672 C C . GLU A 1 85 ? -7.475 -2.614 15.207 1.00 82.75 85 GLU A C 1
ATOM 674 O O . GLU A 1 85 ? -8.439 -3.364 15.352 1.00 82.75 85 GLU A O 1
ATOM 679 N N . GLN A 1 86 ? -7.502 -1.343 15.598 1.00 83.81 86 GLN A N 1
ATOM 680 C CA . GLN A 1 86 ? -8.634 -0.733 16.301 1.00 83.81 86 GLN A CA 1
ATOM 681 C C . GLN A 1 86 ? -9.704 -0.149 15.363 1.00 83.81 86 GLN A C 1
ATOM 683 O O . GLN A 1 86 ? -10.750 0.286 15.844 1.00 83.81 86 GLN A O 1
ATOM 688 N N . MET A 1 87 ? -9.473 -0.132 14.044 1.00 85.75 87 MET A N 1
ATOM 689 C CA . MET A 1 87 ? -10.461 0.364 13.081 1.00 85.75 87 MET A CA 1
ATOM 690 C C . MET A 1 87 ? -11.733 -0.488 13.086 1.00 85.75 87 MET A C 1
ATOM 692 O O . MET A 1 87 ? -11.680 -1.721 13.026 1.00 85.75 87 MET A O 1
ATOM 696 N N . THR A 1 88 ? -12.879 0.188 13.082 1.00 89.06 88 THR A N 1
ATOM 697 C CA . THR A 1 88 ? -14.197 -0.432 12.914 1.00 89.06 88 THR A CA 1
ATOM 698 C C . THR A 1 88 ? -14.658 -0.364 11.460 1.00 89.06 88 THR A C 1
ATOM 700 O O . THR A 1 88 ? -14.177 0.459 10.682 1.00 89.06 88 THR A O 1
ATOM 703 N N . LEU A 1 89 ? -15.590 -1.237 11.065 1.00 90.56 89 LEU A N 1
ATOM 704 C CA . LEU A 1 89 ? -16.192 -1.173 9.729 1.00 90.56 89 LEU A CA 1
ATOM 705 C C . LEU A 1 89 ? -16.810 0.214 9.498 1.00 90.56 89 LEU A C 1
ATOM 707 O O . LEU A 1 89 ? -17.480 0.749 10.377 1.00 90.56 89 LEU A O 1
ATOM 711 N N . GLY A 1 90 ? -16.564 0.790 8.324 1.00 89.62 90 GLY A N 1
ATOM 712 C CA . GLY A 1 90 ? -16.952 2.155 7.973 1.00 89.62 90 GLY A CA 1
ATOM 713 C C . GLY A 1 90 ? -15.897 3.222 8.284 1.00 89.62 90 GLY A C 1
ATOM 714 O O . GLY A 1 90 ? -15.936 4.277 7.652 1.00 89.62 90 GLY A O 1
ATOM 715 N N . ASP A 1 91 ? -14.921 2.960 9.166 1.00 89.56 91 ASP A N 1
ATOM 716 C CA . ASP A 1 91 ? -13.816 3.901 9.393 1.00 89.56 91 ASP A CA 1
ATOM 717 C C . ASP A 1 91 ? -12.989 4.057 8.108 1.00 89.56 91 ASP A C 1
ATOM 719 O O . ASP A 1 91 ? -12.676 3.081 7.418 1.00 89.56 91 ASP A O 1
ATOM 723 N N . THR A 1 92 ? -12.605 5.290 7.793 1.00 89.31 92 THR A N 1
ATOM 724 C CA . THR A 1 92 ? -11.810 5.609 6.604 1.00 89.31 92 THR A CA 1
ATOM 725 C C . THR A 1 92 ? -10.335 5.751 6.933 1.00 89.31 92 THR A C 1
ATOM 727 O O . THR A 1 92 ? -9.979 6.303 7.975 1.00 89.31 92 THR A O 1
ATOM 730 N N . ILE A 1 93 ? -9.475 5.344 6.003 1.00 90.44 93 ILE A N 1
ATOM 731 C CA . ILE A 1 93 ? -8.041 5.630 6.064 1.00 90.44 93 ILE A CA 1
ATOM 732 C C . ILE A 1 93 ? -7.549 6.221 4.748 1.00 90.44 93 ILE A C 1
ATOM 734 O O . ILE A 1 93 ? -8.034 5.849 3.679 1.00 90.44 93 ILE A O 1
ATOM 738 N N . ASP A 1 94 ? -6.590 7.141 4.827 1.00 90.50 94 ASP A N 1
ATOM 739 C CA . ASP A 1 94 ? -6.072 7.831 3.651 1.00 90.50 94 ASP A CA 1
ATOM 740 C C . ASP A 1 94 ? -5.081 6.938 2.900 1.00 90.50 94 ASP A C 1
ATOM 742 O O . ASP A 1 94 ? -4.003 6.610 3.408 1.00 90.50 94 ASP A O 1
ATOM 746 N N . PHE A 1 95 ? -5.422 6.601 1.661 1.00 90.81 95 PHE A N 1
ATOM 747 C CA . PHE A 1 95 ? -4.532 5.965 0.698 1.00 90.81 95 PHE A CA 1
ATOM 748 C C . PHE A 1 95 ? -3.839 7.023 -0.159 1.00 90.81 95 PHE A C 1
ATOM 750 O O . PHE A 1 95 ? -4.459 7.994 -0.585 1.00 90.81 95 PHE A O 1
ATOM 757 N N . ARG A 1 96 ? -2.552 6.814 -0.436 1.00 90.25 96 ARG A N 1
ATOM 758 C CA . ARG A 1 96 ? -1.749 7.608 -1.375 1.00 90.25 96 ARG A CA 1
ATOM 759 C C . ARG A 1 96 ? -0.923 6.705 -2.275 1.00 90.25 96 ARG A C 1
ATOM 761 O O . ARG A 1 96 ? -0.470 5.646 -1.837 1.00 90.25 96 ARG A O 1
ATOM 768 N N . GLY A 1 97 ? -0.690 7.127 -3.508 1.00 86.81 97 GLY A N 1
ATOM 769 C CA . GLY A 1 97 ? 0.081 6.374 -4.492 1.00 86.81 97 GLY A CA 1
ATOM 770 C C . GLY A 1 97 ? -0.451 6.589 -5.908 1.00 86.81 97 GLY A C 1
ATOM 771 O O . GLY A 1 97 ? -1.340 7.409 -6.096 1.00 86.81 97 GLY A O 1
ATOM 772 N N . PRO A 1 98 ? 0.048 5.836 -6.896 1.00 86.50 98 PRO A N 1
ATOM 773 C CA . PRO A 1 98 ? 0.977 4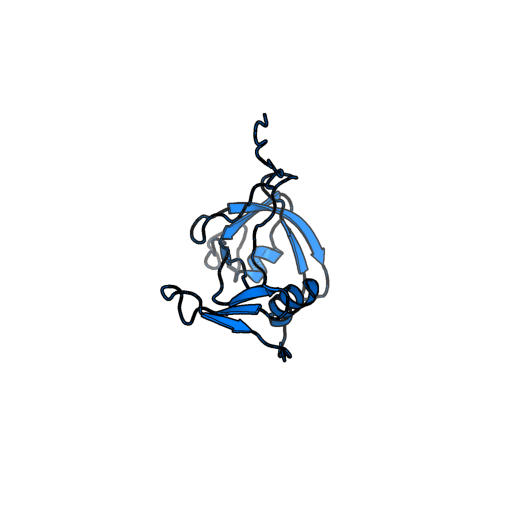.716 -6.762 1.00 86.50 98 PRO A CA 1
ATOM 774 C C . PRO A 1 98 ? 2.434 5.176 -6.564 1.00 86.50 98 PRO A C 1
ATOM 776 O O . PRO A 1 98 ? 2.857 6.180 -7.126 1.00 86.50 98 PRO A O 1
ATOM 779 N N . SER A 1 99 ? 3.218 4.448 -5.760 1.00 83.25 99 SER A N 1
ATOM 780 C CA . SER A 1 99 ? 4.630 4.773 -5.503 1.00 83.25 99 SER A CA 1
ATOM 781 C C . SER A 1 99 ? 5.534 3.557 -5.655 1.00 83.25 99 SER A C 1
ATOM 783 O O . SER A 1 99 ? 5.134 2.426 -5.403 1.00 83.25 99 SER A O 1
ATOM 785 N N . GLY A 1 100 ? 6.776 3.781 -6.066 1.00 82.88 100 GLY A N 1
ATOM 786 C CA . GLY A 1 100 ? 7.751 2.721 -6.288 1.00 82.88 100 GLY A CA 1
ATOM 787 C C . GLY A 1 100 ? 8.577 2.982 -7.536 1.00 82.88 100 GLY A C 1
ATOM 788 O O . GLY A 1 100 ? 8.096 3.523 -8.534 1.00 82.88 100 GLY A O 1
ATOM 789 N N . LEU A 1 101 ? 9.847 2.597 -7.467 1.00 86.06 101 LEU A N 1
ATOM 790 C CA . LEU A 1 101 ? 10.820 2.842 -8.530 1.00 86.06 101 LEU A CA 1
ATOM 791 C C . LEU A 1 101 ? 10.786 1.773 -9.629 1.00 86.06 101 LEU A C 1
ATOM 793 O O . LEU A 1 101 ? 11.402 1.954 -10.675 1.00 86.06 101 LEU A O 1
ATOM 797 N N . ILE A 1 102 ? 10.082 0.664 -9.403 1.00 84.75 102 ILE A N 1
ATOM 798 C CA . ILE A 1 102 ? 10.059 -0.494 -10.295 1.00 84.75 102 ILE A CA 1
ATOM 799 C C . ILE A 1 102 ? 8.630 -0.708 -10.786 1.00 84.75 102 ILE A C 1
ATOM 801 O O . ILE A 1 102 ? 7.697 -0.780 -9.994 1.00 84.75 102 ILE A O 1
ATOM 805 N N . VAL A 1 103 ? 8.464 -0.844 -12.100 1.00 87.31 103 VAL A N 1
ATOM 806 C CA . VAL A 1 103 ? 7.190 -1.202 -12.729 1.00 87.31 103 VAL A CA 1
ATOM 807 C C . VAL A 1 103 ? 7.397 -2.407 -13.633 1.00 87.31 103 VAL A C 1
ATOM 809 O O . VAL A 1 103 ? 8.190 -2.366 -14.574 1.00 87.31 103 VAL A O 1
ATOM 812 N N . TYR A 1 104 ? 6.653 -3.477 -13.388 1.00 84.19 104 TYR A N 1
ATOM 813 C CA . TYR A 1 104 ? 6.633 -4.649 -14.247 1.00 84.19 104 TYR A CA 1
ATOM 814 C C . TYR A 1 104 ? 5.635 -4.464 -15.399 1.00 84.19 104 TYR A C 1
ATOM 816 O O . TYR A 1 104 ? 4.419 -4.367 -15.202 1.00 84.19 104 TYR A O 1
ATOM 824 N N . LYS A 1 105 ? 6.157 -4.440 -16.629 1.00 84.81 105 LYS A N 1
ATOM 825 C CA . LYS A 1 105 ? 5.383 -4.254 -17.867 1.00 84.81 105 LYS A CA 1
ATOM 826 C C . LYS A 1 105 ? 4.921 -5.574 -18.502 1.00 84.81 105 LYS A C 1
ATOM 828 O O . LYS A 1 105 ? 4.209 -5.539 -19.502 1.00 84.81 105 LYS A O 1
ATOM 833 N N . GLY A 1 106 ? 5.263 -6.727 -17.921 1.00 81.88 106 GLY A N 1
ATOM 834 C CA . GLY A 1 106 ? 4.932 -8.047 -18.473 1.00 81.88 106 GLY A CA 1
ATOM 835 C C . GLY A 1 106 ? 6.033 -8.618 -19.372 1.00 81.88 106 GLY A C 1
ATOM 836 O O . GLY A 1 106 ? 6.932 -7.898 -19.807 1.00 81.88 106 GLY A O 1
ATOM 837 N N . LYS A 1 107 ? 5.961 -9.926 -19.665 1.00 82.94 107 LYS A N 1
ATOM 838 C CA . LYS A 1 107 ? 6.902 -10.650 -20.548 1.00 82.94 107 LYS A CA 1
ATOM 839 C C . LYS A 1 107 ? 8.382 -10.409 -20.193 1.00 82.94 107 LYS A C 1
ATOM 841 O O . LYS A 1 107 ? 9.214 -10.214 -21.076 1.00 82.94 107 LYS A O 1
ATOM 846 N N . GLY A 1 108 ? 8.698 -10.355 -18.897 1.00 80.56 108 GLY A N 1
ATOM 847 C CA . GLY A 1 108 ? 10.060 -10.106 -18.411 1.00 80.56 108 GLY A CA 1
ATOM 848 C C . GLY A 1 108 ? 10.562 -8.663 -18.561 1.00 80.56 108 GLY A C 1
ATOM 849 O O . GLY A 1 108 ? 11.731 -8.416 -18.282 1.00 80.56 108 GLY A O 1
ATOM 850 N N . LYS A 1 109 ? 9.721 -7.704 -18.982 1.00 87.12 109 LYS A N 1
ATOM 851 C CA . LYS A 1 109 ? 10.083 -6.283 -19.109 1.00 87.12 109 LYS A CA 1
ATOM 852 C C . LYS A 1 109 ? 9.820 -5.513 -17.814 1.00 87.12 109 LYS A C 1
ATOM 854 O O . LYS A 1 109 ? 8.702 -5.514 -17.299 1.00 87.12 109 LYS A O 1
ATOM 859 N N . PHE A 1 110 ? 10.824 -4.785 -17.347 1.00 87.38 110 PHE A N 1
ATOM 860 C CA . PHE A 1 110 ? 10.793 -3.936 -16.160 1.00 87.38 110 PHE A CA 1
ATOM 861 C C . PHE A 1 110 ? 11.173 -2.514 -16.538 1.00 87.38 110 PHE A C 1
ATOM 863 O O . PHE A 1 110 ? 12.138 -2.301 -17.259 1.00 87.38 110 PHE A O 1
ATOM 870 N N . ALA A 1 111 ? 10.442 -1.537 -16.025 1.00 87.56 111 ALA A N 1
ATOM 871 C CA . ALA A 1 111 ? 10.853 -0.145 -16.021 1.00 87.56 111 ALA A CA 1
ATOM 872 C C . ALA A 1 111 ? 11.388 0.179 -14.625 1.00 87.56 111 ALA A C 1
ATOM 874 O O . ALA A 1 111 ? 10.625 0.189 -13.661 1.00 87.56 111 ALA A O 1
ATOM 875 N N . VAL A 1 112 ? 12.696 0.402 -14.520 1.00 88.25 112 VAL A N 1
ATOM 876 C CA . VAL A 1 112 ? 13.386 0.681 -13.256 1.00 88.25 112 VAL A CA 1
ATOM 877 C C . VAL A 1 112 ? 13.886 2.114 -13.271 1.00 88.25 112 VAL A C 1
ATOM 879 O O . VAL A 1 112 ? 14.629 2.513 -14.166 1.00 88.25 112 VAL A O 1
ATOM 882 N N . ARG A 1 113 ? 13.482 2.897 -12.278 1.00 85.81 113 ARG A N 1
ATOM 883 C CA . ARG A 1 113 ? 13.983 4.250 -12.048 1.00 85.81 113 ARG A CA 1
ATOM 884 C C . ARG A 1 113 ? 15.111 4.203 -11.014 1.00 85.81 113 ARG A C 1
ATOM 886 O O . ARG A 1 113 ? 14.922 3.578 -9.973 1.00 85.81 113 ARG A O 1
ATOM 893 N N . PRO A 1 114 ? 16.268 4.839 -11.261 1.00 84.56 114 PRO A N 1
ATOM 894 C CA . PRO A 1 114 ? 17.319 4.935 -10.247 1.00 84.56 114 PRO A CA 1
ATOM 895 C C . PRO A 1 114 ? 16.907 5.858 -9.087 1.00 84.56 114 PRO A C 1
ATOM 897 O O . PRO A 1 114 ? 17.239 5.594 -7.936 1.00 84.56 114 PRO A O 1
ATOM 900 N N . ASP A 1 115 ? 16.118 6.890 -9.376 1.00 86.19 115 ASP A N 1
ATOM 901 C CA . ASP A 1 115 ? 15.538 7.816 -8.407 1.00 86.19 115 ASP A CA 1
ATOM 902 C C . ASP A 1 115 ? 14.189 8.345 -8.930 1.00 86.19 115 ASP A C 1
ATOM 904 O O . ASP A 1 115 ? 13.826 8.110 -10.084 1.00 86.19 115 ASP A O 1
ATOM 908 N N . LYS A 1 116 ? 13.413 9.048 -8.092 1.00 80.12 116 LYS A N 1
ATOM 909 C CA . LYS A 1 116 ? 12.071 9.529 -8.478 1.00 80.12 116 LYS A CA 1
ATOM 910 C C . LYS A 1 116 ? 12.079 10.532 -9.642 1.00 80.12 116 LYS A C 1
ATOM 912 O O . LYS A 1 116 ? 11.064 10.639 -10.327 1.00 80.12 116 LYS A O 1
ATOM 917 N N . LYS A 1 117 ? 13.177 11.268 -9.841 1.00 83.62 117 LYS A N 1
ATOM 918 C CA . LYS A 1 117 ? 13.294 12.358 -10.824 1.00 83.62 117 LYS A CA 1
ATOM 919 C C . LYS A 1 117 ? 13.828 11.861 -12.166 1.00 83.62 117 LYS A C 1
ATOM 921 O O . LYS A 1 117 ? 13.501 12.433 -13.201 1.00 83.62 117 LYS A O 1
ATOM 926 N N . SER A 1 118 ? 14.623 10.798 -12.151 1.00 85.50 118 SER A N 1
ATOM 927 C CA . SER A 1 118 ? 15.187 10.208 -13.358 1.00 85.50 118 SER A CA 1
ATOM 928 C C . SER A 1 118 ? 14.151 9.446 -14.193 1.00 85.50 118 SER A C 1
ATOM 930 O O . SER A 1 118 ? 13.252 8.790 -13.648 1.00 85.50 118 SER A O 1
ATOM 932 N N . PRO A 1 119 ? 14.291 9.463 -15.533 1.00 86.31 119 PRO A N 1
ATOM 933 C CA . PRO A 1 119 ? 13.442 8.666 -16.403 1.00 86.31 119 PRO A CA 1
ATOM 934 C C . PRO A 1 119 ? 13.667 7.160 -16.164 1.00 86.31 119 PRO A C 1
ATOM 936 O O . PRO A 1 119 ? 14.772 6.732 -15.820 1.00 86.31 119 PRO A O 1
ATOM 939 N N . PRO A 1 120 ? 12.629 6.326 -16.345 1.00 88.19 120 PRO A N 1
ATOM 940 C CA . PRO A 1 120 ? 12.749 4.884 -16.181 1.00 88.19 120 PRO A CA 1
ATOM 941 C C . PRO A 1 120 ? 13.639 4.264 -17.258 1.00 88.19 120 PRO A C 1
ATOM 943 O O . PRO A 1 120 ? 13.456 4.507 -18.450 1.00 88.19 120 PRO A O 1
ATOM 946 N N . LYS A 1 121 ? 14.545 3.382 -16.836 1.00 89.56 121 LYS A N 1
ATOM 947 C CA . LYS A 1 121 ? 15.311 2.513 -17.725 1.00 89.56 121 LYS A CA 1
ATOM 948 C C . LYS A 1 121 ? 14.560 1.205 -17.925 1.00 89.56 121 LYS A C 1
ATOM 950 O O . LYS A 1 121 ? 14.227 0.517 -16.958 1.00 89.56 121 LYS A O 1
ATOM 955 N N . GLU A 1 122 ? 14.299 0.855 -19.178 1.00 90.38 122 GLU A N 1
ATOM 956 C CA . GLU A 1 122 ? 13.701 -0.435 -19.506 1.00 90.38 122 GLU A CA 1
ATOM 957 C C . GLU A 1 122 ? 14.758 -1.538 -19.494 1.00 90.38 122 GLU A C 1
ATOM 959 O O . GLU A 1 122 ? 15.790 -1.446 -20.158 1.00 90.38 122 GLU A O 1
ATOM 964 N N . LEU A 1 123 ? 14.495 -2.585 -18.723 1.00 86.75 123 LEU A N 1
ATOM 965 C CA . LEU A 1 123 ? 15.338 -3.760 -18.57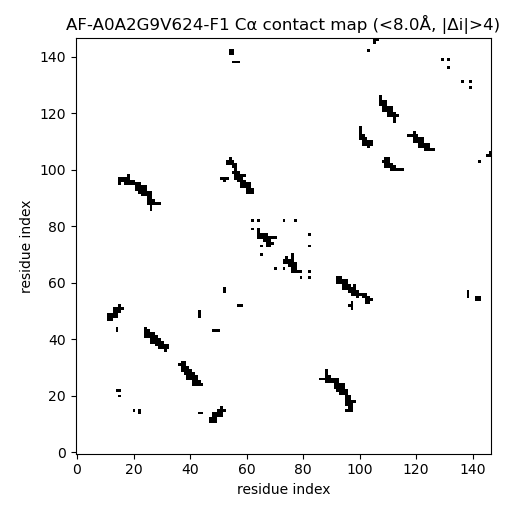4 1.00 86.75 123 LEU A CA 1
ATOM 966 C C . LEU A 1 123 ? 14.503 -5.002 -18.872 1.00 86.75 123 LEU A C 1
ATOM 968 O O . LEU A 1 123 ? 13.340 -5.089 -18.478 1.00 86.75 123 LEU A O 1
ATOM 972 N N . VAL A 1 124 ? 15.088 -5.970 -19.573 1.00 88.94 124 VAL A N 1
ATOM 973 C CA . VAL A 1 124 ? 14.413 -7.223 -19.921 1.00 88.94 124 VAL A CA 1
ATOM 974 C C . VAL A 1 124 ? 15.179 -8.384 -19.316 1.00 88.94 124 VAL A C 1
ATOM 976 O O . VAL A 1 124 ? 16.365 -8.558 -19.587 1.00 88.94 124 VAL A O 1
ATOM 979 N N . PHE A 1 125 ? 14.491 -9.197 -18.521 1.00 84.44 125 PHE A N 1
ATOM 980 C CA . PHE A 1 125 ? 15.069 -10.351 -17.846 1.00 84.44 125 PHE A CA 1
ATOM 981 C C . PHE A 1 125 ? 14.334 -11.628 -18.249 1.00 84.44 125 PHE A C 1
ATOM 983 O O . PHE A 1 125 ? 13.106 -11.678 -18.275 1.00 84.44 125 PHE A O 1
ATOM 990 N N . LYS A 1 126 ? 15.100 -12.683 -18.551 1.00 82.56 126 LYS A N 1
ATOM 991 C CA . LYS A 1 126 ? 14.560 -14.021 -18.854 1.00 82.56 126 LYS A CA 1
ATOM 992 C C . LYS A 1 126 ? 14.310 -14.855 -17.595 1.00 82.56 126 LYS A C 1
ATOM 994 O O . LYS A 1 126 ? 13.476 -15.751 -17.614 1.00 82.56 126 LYS A O 1
ATOM 999 N N . LYS A 1 127 ? 15.055 -14.585 -16.522 1.00 82.38 127 LYS A N 1
ATOM 1000 C CA . LYS A 1 127 ? 14.958 -15.259 -15.224 1.00 82.38 127 LYS A CA 1
ATOM 1001 C C . LYS A 1 127 ? 15.019 -14.201 -14.132 1.00 82.38 127 LYS A C 1
ATOM 1003 O O . LYS A 1 127 ? 15.828 -13.281 -14.231 1.00 82.38 127 LYS A O 1
ATOM 1008 N N . ILE A 1 128 ? 14.163 -14.334 -13.127 1.00 81.19 128 ILE A N 1
ATOM 1009 C CA . ILE A 1 128 ? 14.076 -13.411 -11.997 1.00 81.19 128 ILE A CA 1
ATOM 1010 C C . ILE A 1 128 ? 14.180 -14.246 -10.732 1.00 81.19 128 ILE A C 1
ATOM 1012 O O . ILE A 1 128 ? 13.365 -15.140 -10.513 1.00 81.19 128 ILE A O 1
ATOM 1016 N N . SER A 1 129 ? 15.173 -13.938 -9.908 1.00 78.94 129 SER A N 1
ATOM 1017 C CA . SER A 1 129 ? 15.293 -14.496 -8.566 1.00 78.94 129 SER A CA 1
ATOM 1018 C C . SER A 1 129 ? 14.701 -13.496 -7.581 1.00 78.94 129 SER A C 1
ATOM 1020 O O . SER A 1 129 ? 15.103 -12.334 -7.565 1.00 78.94 129 SER A O 1
ATOM 1022 N N . MET A 1 130 ? 13.738 -13.936 -6.777 1.00 78.94 130 MET A N 1
ATOM 1023 C CA . MET A 1 130 ? 13.082 -13.117 -5.758 1.00 78.94 130 MET A CA 1
ATOM 1024 C C . MET A 1 130 ? 13.430 -13.670 -4.378 1.00 78.94 130 MET A C 1
ATOM 1026 O O . MET A 1 130 ? 13.243 -14.858 -4.128 1.00 78.94 130 MET A O 1
ATOM 1030 N N . ILE A 1 131 ? 13.932 -12.813 -3.490 1.00 79.44 131 ILE A N 1
ATOM 1031 C CA . ILE A 1 131 ? 14.210 -13.144 -2.089 1.00 79.44 131 ILE A CA 1
ATOM 1032 C C . ILE A 1 131 ? 13.335 -12.225 -1.240 1.00 79.44 131 ILE A C 1
ATOM 1034 O O . ILE A 1 131 ? 13.403 -11.005 -1.378 1.00 79.44 131 ILE A O 1
ATOM 1038 N N . ALA A 1 132 ? 12.502 -12.806 -0.381 1.00 76.88 132 ALA A N 1
ATOM 1039 C CA . ALA A 1 132 ? 11.620 -12.068 0.515 1.00 76.88 132 ALA A CA 1
ATOM 1040 C C . ALA A 1 132 ? 11.606 -12.699 1.911 1.00 76.88 132 ALA A C 1
ATOM 1042 O O . ALA A 1 132 ? 11.760 -13.909 2.053 1.00 76.88 132 ALA A O 1
ATOM 1043 N N . GLY A 1 133 ? 11.384 -11.869 2.931 1.00 64.75 133 GLY A N 1
ATOM 1044 C CA . GLY A 1 133 ? 11.204 -12.289 4.320 1.00 64.75 133 GLY A CA 1
ATOM 1045 C C . GLY A 1 133 ? 10.096 -11.480 4.999 1.00 64.75 133 GLY A C 1
ATOM 1046 O O . GLY A 1 133 ? 9.935 -10.288 4.725 1.00 64.75 133 GLY A O 1
ATOM 1047 N N . GLY A 1 134 ? 9.312 -12.127 5.867 1.00 80.38 134 GLY A N 1
ATOM 1048 C CA . GLY A 1 134 ? 8.209 -11.496 6.602 1.00 80.38 134 GLY A CA 1
ATOM 1049 C C . GLY A 1 134 ? 7.146 -10.864 5.691 1.00 80.38 134 GLY A C 1
ATOM 1050 O O . GLY A 1 134 ? 6.741 -11.441 4.683 1.00 80.38 134 GLY A O 1
ATOM 1051 N N . THR A 1 135 ? 6.713 -9.641 6.015 1.00 72.25 135 THR A N 1
ATOM 1052 C CA . THR A 1 135 ? 5.713 -8.879 5.235 1.00 72.25 135 THR A CA 1
ATOM 1053 C C . THR A 1 135 ? 6.189 -8.490 3.825 1.00 72.25 135 THR A C 1
ATOM 1055 O O . THR A 1 135 ? 5.371 -8.130 2.971 1.00 72.25 135 THR A O 1
ATOM 1058 N N . GLY A 1 136 ? 7.492 -8.627 3.542 1.00 73.94 136 GLY A N 1
ATOM 1059 C CA . GLY A 1 136 ? 8.120 -8.349 2.248 1.00 73.94 136 GLY A CA 1
ATOM 1060 C C . GLY A 1 136 ? 7.763 -9.328 1.123 1.00 73.94 136 GLY A C 1
ATOM 1061 O O . GLY A 1 136 ? 8.173 -9.111 -0.013 1.00 73.94 136 GLY A O 1
ATOM 1062 N N . ILE A 1 137 ? 6.981 -10.381 1.394 1.00 76.75 137 ILE A N 1
ATOM 1063 C CA . ILE A 1 137 ? 6.478 -11.304 0.360 1.00 76.75 137 ILE A CA 1
ATOM 1064 C C . ILE A 1 137 ? 5.403 -10.662 -0.537 1.00 76.75 137 ILE A C 1
ATOM 1066 O O . ILE A 1 137 ? 5.258 -11.026 -1.702 1.00 76.75 137 ILE A O 1
ATOM 1070 N N . THR A 1 138 ? 4.680 -9.665 -0.020 1.00 75.00 138 THR A N 1
ATOM 1071 C CA . THR A 1 138 ? 3.563 -8.991 -0.705 1.00 75.00 138 THR A CA 1
ATOM 1072 C C . THR A 1 138 ? 3.936 -8.404 -2.080 1.00 75.00 138 THR A C 1
ATOM 1074 O O . THR A 1 138 ? 3.239 -8.711 -3.050 1.00 75.00 138 THR A O 1
ATOM 1077 N N . PRO A 1 139 ? 5.030 -7.626 -2.236 1.00 65.00 139 PRO A N 1
ATOM 1078 C CA . PRO A 1 139 ? 5.455 -7.152 -3.558 1.00 65.00 139 PRO A CA 1
ATOM 1079 C C . PRO A 1 139 ? 5.871 -8.287 -4.510 1.00 65.00 139 PRO A C 1
ATOM 1081 O O . PRO A 1 139 ? 5.680 -8.166 -5.718 1.00 65.00 139 PRO A O 1
ATOM 1084 N N . MET A 1 140 ? 6.381 -9.412 -3.990 1.00 69.62 140 MET A N 1
ATOM 1085 C CA . MET A 1 140 ? 6.768 -10.564 -4.820 1.00 69.62 140 MET A CA 1
ATOM 1086 C C . MET A 1 140 ? 5.542 -11.297 -5.380 1.00 69.62 140 MET A C 1
ATOM 1088 O O . MET A 1 140 ? 5.526 -11.668 -6.553 1.00 69.62 140 MET A O 1
ATOM 1092 N N . LEU A 1 141 ? 4.482 -11.442 -4.576 1.00 68.19 141 LEU A N 1
ATOM 1093 C CA . LEU A 1 141 ? 3.204 -12.012 -5.022 1.00 68.19 141 LEU A CA 1
ATOM 1094 C C . LEU A 1 141 ? 2.520 -11.143 -6.087 1.00 68.19 141 LEU A C 1
ATOM 1096 O O . LEU A 1 141 ? 1.929 -11.666 -7.027 1.00 68.19 141 LEU A O 1
ATOM 1100 N N . GLN A 1 142 ? 2.633 -9.815 -5.985 1.00 68.94 142 GLN A N 1
ATOM 1101 C CA . GLN A 1 142 ? 2.071 -8.905 -6.988 1.00 68.94 142 GLN A CA 1
ATOM 1102 C C . GLN A 1 142 ? 2.710 -9.115 -8.374 1.00 68.94 142 GLN A C 1
ATOM 1104 O O . GLN A 1 142 ? 2.023 -9.015 -9.391 1.00 68.94 142 GLN A O 1
ATOM 1109 N N . ALA A 1 143 ? 4.014 -9.411 -8.426 1.00 60.19 143 ALA A N 1
ATOM 1110 C CA . ALA A 1 143 ? 4.737 -9.654 -9.672 1.00 60.19 143 ALA A CA 1
ATOM 1111 C C . ALA A 1 143 ? 4.428 -11.028 -10.291 1.00 60.19 143 ALA A C 1
ATOM 1113 O O . ALA A 1 143 ? 4.380 -11.138 -11.518 1.00 60.19 143 ALA A O 1
ATOM 1114 N N . SER A 1 144 ? 4.198 -12.061 -9.471 1.00 61.97 144 SER A N 1
ATOM 1115 C CA . SER A 1 144 ? 3.975 -13.430 -9.953 1.00 61.97 144 SER A CA 1
ATOM 1116 C C . SER A 1 144 ? 2.604 -13.640 -10.598 1.00 61.97 144 SER A C 1
ATOM 1118 O O . SER A 1 144 ? 2.516 -14.364 -11.581 1.00 61.97 144 SER A O 1
ATOM 1120 N N . TRP A 1 145 ? 1.547 -12.967 -10.130 1.00 59.25 145 TRP A N 1
ATOM 1121 C CA . TRP A 1 145 ? 0.184 -13.110 -10.677 1.00 59.25 145 TRP A CA 1
ATOM 1122 C C . TRP A 1 145 ? -0.010 -12.591 -12.109 1.00 59.25 145 TRP A C 1
ATOM 1124 O O . TRP A 1 145 ? -1.083 -12.761 -12.682 1.00 59.25 145 TRP A O 1
ATOM 1134 N N . LYS A 1 146 ? 1.000 -11.936 -12.688 1.00 55.59 146 LYS A N 1
ATOM 1135 C CA . LYS A 1 146 ? 0.960 -11.407 -14.059 1.00 55.59 146 LYS A CA 1
ATOM 1136 C C . LYS A 1 146 ? 1.738 -12.275 -15.066 1.00 55.59 146 LYS A C 1
ATOM 1138 O O . LYS A 1 146 ? 1.935 -11.838 -16.202 1.00 55.59 146 LYS A O 1
ATOM 1143 N N . TYR A 1 147 ? 2.208 -13.451 -14.647 1.00 46.53 147 TYR A N 1
ATOM 1144 C CA . TYR A 1 147 ? 2.827 -14.468 -15.504 1.00 46.53 147 TYR A CA 1
ATOM 1145 C C . TYR A 1 147 ? 1.837 -15.551 -15.917 1.00 46.53 147 TYR A C 1
ATOM 1147 O O . TYR A 1 147 ? 0.961 -15.888 -15.093 1.00 46.53 147 TYR A O 1
#

Solvent-accessible surface area (backbone atoms only — not comparable to full-atom values): 9094 Å² total; per-residue (Å²): 137,83,85,84,79,81,87,78,68,87,75,59,50,57,67,38,80,42,56,83,51,73,46,72,29,31,29,72,44,81,44,80,75,53,100,88,43,70,49,75,39,62,49,63,100,43,93,64,42,40,66,59,63,54,39,53,39,49,72,46,79,52,77,91,67,49,57,62,72,72,34,92,92,38,48,79,25,46,62,71,70,55,50,62,70,70,58,51,81,64,46,64,43,30,37,24,13,57,43,67,53,37,36,56,73,47,95,47,31,32,35,40,28,93,46,95,85,50,75,65,46,78,45,78,45,96,76,84,88,84,87,66,62,82,83,55,41,57,62,57,54,54,54,55,76,69,108

Secondary structure (DSSP, 8-state):
--PPPP-----PPBS---SS--EEEEEEEEEE-SSS-EEEEE--SSTT-B----TT-EEEEE--PPPTTTBTTBTT---HHHHHHHPPTT-EEEEEEEE-SEEEEETTEEEE-SSSSSPPEEEE-S-------GGGHHHHHHHHTT-

InterPro domains:
  IPR001834 NADH:cytochrome b5 reductase-like [PTHR19370] (73-143)
  IPR008333 Flavoprotein pyridine nucleotide cytochrome reductase-like, FAD-binding domain [PF00970] (25-65)
  IPR008333 Flavoprotein pyridine nucleotide cytochrome reductase-like, FAD-binding domain [PF00970] (73-104)
  IPR017938 Riboflavin synthase-like beta-barrel [SSF63380] (13-106)
  IPR039261 Ferredoxin-NADP reductase (FNR), nucleotide-binding domain [G3DSA:3.40.50.80] (100-146)
  IPR039261 Ferredoxin-NADP reductase (FNR), nucleotide-binding domain [SSF52343] (117-142)

Radius of gyration: 19.3 Å; Cα contacts (8 Å, |Δi|>4): 232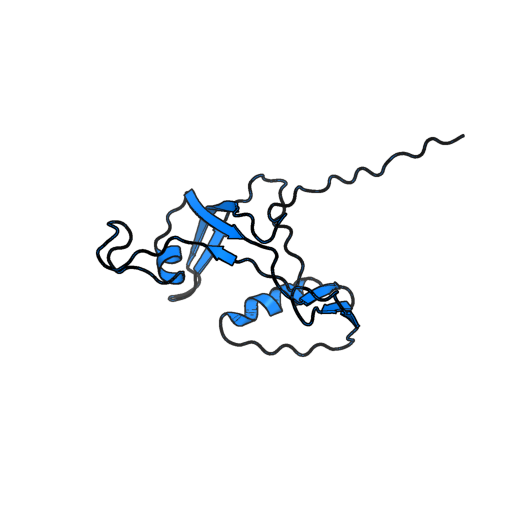; chains: 1; bounding box: 35×28×75 Å

Organism: Teladorsagia circumcincta (NCBI:txid45464)

Foldseek 3Di:
DDDDDPPPDPDQAEQAPAQVDWDWWFWADWADPDPQDIDTDTDGPDPSYDNPAAQQWDKDWDDDWDDACPDPQQNNTDDPSVVVVSDDGGGIIIIGDRDHQWGDPDPQWIFGHPDPPGGTDIDGDPDDDDDADDPRCVSVVSNVVRD

pLDDT: mean 78.72, std 13.15, range [36.41, 93.81]

Sequence (147 aa):
MSAAQPTDNPVNPVTLVDEETKYPLPLVEKIIVSHDTRKFRFQLPSKNHVLGLPVGQHVYLSAKVYFRGVHPKFPDGGKMSQYLEQMTLGDTIDFRGPSGLIVYKGKGKFAVRPDKKSPPKELVFKKISMIAGGTGITPMLQASWKY